Protein AF-A0A533S6Z9-F1 (afdb_monomer)

Secondary structure (DSSP, 8-state):
--TTGGGGEEEEE--SHHHHHHHHHHHHTT-EEEEE-SSSSSSTTS--

pLDDT: mean 89.31, std 14.7, range [47.59, 98.0]

Structure (mmCIF, N/CA/C/O backbo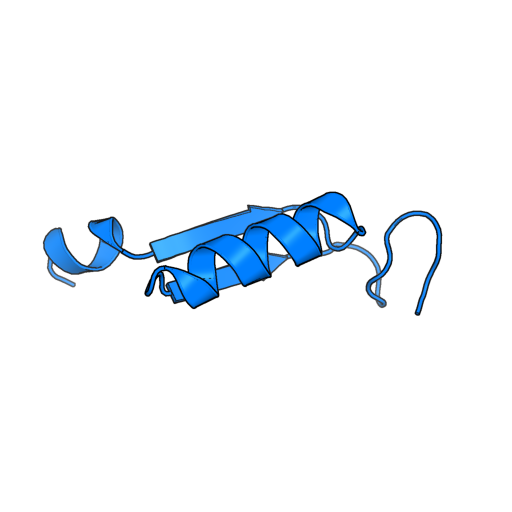ne):
data_AF-A0A533S6Z9-F1
#
_entry.id   AF-A0A533S6Z9-F1
#
loop_
_atom_site.group_PDB
_atom_site.id
_atom_site.type_symbol
_atom_site.label_atom_id
_atom_site.label_alt_id
_atom_site.label_comp_id
_atom_site.label_asym_id
_atom_site.label_entity_id
_atom_site.label_seq_id
_atom_site.pdbx_PDB_ins_code
_atom_site.Cartn_x
_atom_site.Cartn_y
_atom_site.Cartn_z
_atom_site.occupancy
_atom_site.B_iso_or_equiv
_atom_site.auth_seq_id
_atom_site.auth_comp_id
_atom_site.auth_asym_id
_atom_site.auth_atom_id
_atom_site.pdbx_PDB_model_num
ATOM 1 N N . MET A 1 1 ? -25.422 0.761 3.402 1.00 5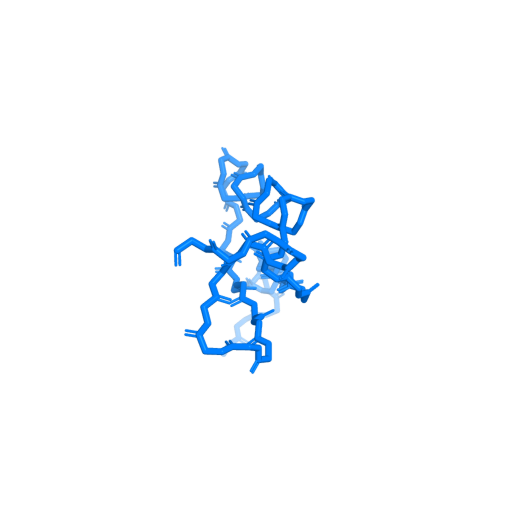3.06 1 MET A N 1
ATOM 2 C CA . MET A 1 1 ? -24.051 1.296 3.539 1.00 53.06 1 MET A CA 1
ATOM 3 C C . MET A 1 1 ? -24.176 2.721 4.043 1.00 53.06 1 MET A C 1
ATOM 5 O O . MET A 1 1 ? -24.745 3.546 3.338 1.00 53.06 1 MET A O 1
ATOM 9 N N . SER A 1 2 ? -23.800 2.978 5.296 1.00 47.59 2 SER A N 1
ATOM 10 C CA . SER A 1 2 ? -23.958 4.299 5.909 1.00 47.59 2 SER A CA 1
ATOM 11 C C . SER A 1 2 ? -22.819 5.204 5.444 1.00 47.59 2 SER A C 1
ATOM 13 O O . SER A 1 2 ? -21.673 4.773 5.359 1.00 47.59 2 SER A O 1
ATOM 15 N N . HIS A 1 3 ? -23.101 6.475 5.164 1.00 55.19 3 HIS A N 1
ATOM 16 C CA . HIS A 1 3 ? -22.104 7.447 4.697 1.00 55.19 3 HIS A CA 1
ATOM 17 C C . HIS A 1 3 ? -20.919 7.632 5.682 1.00 55.19 3 HIS A C 1
ATOM 19 O O . HIS A 1 3 ? -19.867 8.146 5.305 1.00 55.19 3 HIS A O 1
ATOM 25 N N . LYS A 1 4 ? -21.059 7.166 6.935 1.00 50.88 4 LYS A N 1
ATOM 26 C CA . LYS A 1 4 ? -19.995 7.117 7.953 1.00 50.88 4 LYS A CA 1
ATOM 27 C C . LYS A 1 4 ? -18.879 6.109 7.645 1.00 50.88 4 LYS A C 1
ATOM 29 O O . LYS A 1 4 ? -17.732 6.411 7.954 1.00 50.88 4 LYS A O 1
ATOM 34 N N . ASP A 1 5 ? -19.179 4.974 7.013 1.00 57.62 5 ASP A N 1
ATOM 35 C CA . ASP A 1 5 ? -18.201 3.895 6.773 1.00 57.62 5 ASP A CA 1
ATOM 36 C C . ASP A 1 5 ? -17.129 4.291 5.736 1.00 57.62 5 ASP A C 1
ATOM 38 O O . ASP A 1 5 ? -15.987 3.829 5.773 1.00 57.62 5 ASP A O 1
ATOM 42 N N . VAL A 1 6 ? -17.476 5.212 4.828 1.00 58.75 6 VAL A N 1
ATOM 43 C CA . VAL A 1 6 ? -16.568 5.722 3.787 1.00 58.75 6 VAL A CA 1
ATOM 44 C C . VAL A 1 6 ? -15.495 6.644 4.375 1.00 58.75 6 VAL A C 1
ATOM 46 O O . VAL A 1 6 ? -14.384 6.689 3.856 1.00 58.75 6 VAL A O 1
ATOM 49 N N . LYS A 1 7 ? -15.769 7.330 5.496 1.00 63.03 7 LYS A N 1
ATOM 50 C CA . LYS A 1 7 ? -14.821 8.286 6.100 1.00 63.03 7 LYS A CA 1
ATOM 51 C C . LYS A 1 7 ? -13.521 7.640 6.597 1.00 63.03 7 LYS A C 1
ATOM 53 O O . LYS A 1 7 ? -12.520 8.336 6.719 1.00 63.03 7 LYS A O 1
ATOM 58 N N . ASN A 1 8 ? -13.518 6.325 6.824 1.00 84.50 8 ASN A N 1
ATOM 59 C CA . ASN A 1 8 ? -12.343 5.574 7.267 1.00 84.50 8 ASN A CA 1
ATOM 60 C C . ASN A 1 8 ? -11.796 4.608 6.207 1.00 84.50 8 ASN A C 1
ATOM 62 O O . ASN A 1 8 ? -10.967 3.768 6.541 1.00 84.50 8 ASN A O 1
ATOM 66 N N . THR A 1 9 ? -12.219 4.711 4.945 1.00 93.69 9 THR A N 1
ATOM 67 C CA . THR A 1 9 ? -11.745 3.823 3.873 1.00 93.69 9 THR A CA 1
ATOM 68 C C . THR A 1 9 ? -10.884 4.591 2.873 1.00 93.69 9 THR A C 1
ATOM 70 O O . THR A 1 9 ? -11.265 5.673 2.436 1.00 93.69 9 THR A O 1
ATOM 73 N N . ALA A 1 10 ? -9.737 4.029 2.492 1.00 95.06 10 ALA A N 1
ATOM 74 C CA . ALA A 1 10 ? -8.822 4.607 1.511 1.00 95.06 10 ALA A CA 1
ATOM 75 C C . ALA A 1 10 ? -8.462 3.593 0.416 1.00 95.06 10 ALA A C 1
ATOM 77 O O . ALA A 1 10 ? -8.326 2.397 0.679 1.00 95.06 10 ALA A O 1
ATOM 78 N N . ILE A 1 11 ? -8.273 4.085 -0.809 1.00 96.94 11 ILE A N 1
ATOM 79 C CA . ILE A 1 11 ? -7.738 3.305 -1.930 1.00 96.94 11 ILE A CA 1
ATOM 80 C C . ILE A 1 11 ? -6.387 3.905 -2.307 1.00 96.94 11 ILE A C 1
ATOM 82 O O . ILE A 1 11 ? -6.289 5.109 -2.542 1.00 96.94 11 ILE A O 1
ATOM 86 N N . VAL A 1 12 ? -5.355 3.069 -2.361 1.00 97.81 12 VAL A N 1
ATOM 87 C CA . VAL A 1 12 ? -4.012 3.439 -2.812 1.00 97.81 12 VAL A CA 1
ATOM 88 C C . VAL A 1 12 ? -3.759 2.761 -4.152 1.00 97.81 12 VAL A C 1
ATOM 90 O O . VAL A 1 12 ? -3.899 1.546 -4.269 1.00 97.81 12 VAL A O 1
ATOM 93 N N . VAL A 1 13 ? -3.401 3.545 -5.167 1.00 97.75 13 VAL A N 1
ATOM 94 C CA . VAL A 1 13 ? -3.130 3.054 -6.525 1.00 97.75 13 VAL A CA 1
ATOM 95 C C . VAL A 1 13 ? -1.623 3.097 -6.779 1.00 97.75 13 VAL A C 1
ATOM 97 O O . VAL A 1 13 ? -1.009 4.156 -6.659 1.00 97.75 13 VAL A O 1
ATOM 100 N N . GLY A 1 14 ? -1.048 1.948 -7.131 1.00 97.44 14 GLY A N 1
ATOM 101 C CA . GLY A 1 14 ? 0.384 1.712 -7.312 1.00 97.44 14 GLY A CA 1
ATOM 102 C C . GLY A 1 14 ? 1.003 0.954 -6.132 1.00 97.44 14 GLY A C 1
ATOM 103 O O . GLY A 1 14 ? 1.027 1.446 -5.010 1.00 97.44 14 GLY A O 1
ATOM 104 N N . GLY A 1 15 ? 1.551 -0.229 -6.391 1.00 97.00 15 GLY A N 1
ATOM 105 C CA . GLY A 1 15 ? 2.195 -1.146 -5.446 1.00 97.00 15 GLY A CA 1
ATOM 106 C C . GLY A 1 15 ? 3.715 -0.995 -5.345 1.00 97.00 15 GLY A C 1
ATOM 107 O O . GLY A 1 15 ? 4.392 -1.910 -4.885 1.00 97.00 15 GLY A O 1
ATOM 108 N N . GLY A 1 16 ? 4.275 0.137 -5.781 1.00 97.56 16 GLY A N 1
ATOM 109 C CA . GLY A 1 16 ? 5.678 0.484 -5.535 1.00 97.56 16 GLY A CA 1
ATOM 110 C C . GLY A 1 16 ? 5.953 0.866 -4.071 1.00 97.56 16 GLY A C 1
ATOM 111 O O . GLY A 1 16 ? 5.012 0.987 -3.281 1.00 97.56 16 GLY A O 1
ATOM 112 N N . PRO A 1 17 ? 7.218 1.133 -3.693 1.00 97.06 17 PRO A N 1
ATOM 113 C CA . PRO A 1 17 ? 7.595 1.442 -2.309 1.00 97.06 17 PRO A CA 1
ATOM 114 C C . PRO A 1 17 ? 6.774 2.579 -1.682 1.00 97.06 17 PRO A C 1
ATOM 116 O O . PRO A 1 17 ? 6.306 2.461 -0.553 1.00 97.06 17 PRO A O 1
ATOM 119 N N . ALA A 1 18 ? 6.521 3.651 -2.440 1.00 97.19 18 ALA A N 1
ATOM 120 C CA . ALA A 1 18 ? 5.725 4.787 -1.977 1.00 97.19 18 ALA A CA 1
ATOM 121 C C . ALA A 1 18 ? 4.254 4.416 -1.712 1.00 97.19 18 ALA A C 1
ATOM 123 O O . ALA A 1 18 ? 3.677 4.844 -0.710 1.00 97.19 18 ALA A O 1
ATOM 124 N N . GLY A 1 19 ? 3.647 3.607 -2.582 1.00 97.44 19 GLY A N 1
ATOM 125 C CA . GLY A 1 19 ? 2.253 3.193 -2.438 1.00 97.44 19 GLY A CA 1
ATOM 126 C C . GLY A 1 19 ? 2.066 2.174 -1.318 1.00 97.44 19 GLY A C 1
ATOM 127 O O . GLY A 1 19 ? 1.185 2.347 -0.479 1.00 97.44 19 GLY A O 1
ATOM 128 N N . MET A 1 20 ? 2.959 1.187 -1.212 1.00 97.50 20 MET A N 1
ATOM 129 C CA . MET A 1 20 ? 2.961 0.251 -0.082 1.00 97.50 20 MET A CA 1
ATOM 130 C C . MET A 1 20 ? 3.135 0.981 1.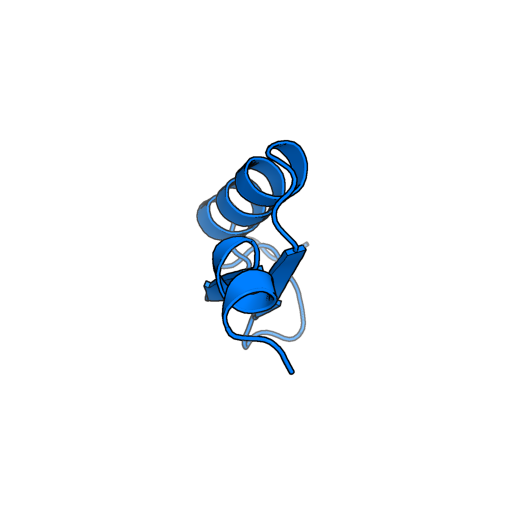253 1.00 97.50 20 MET A C 1
ATOM 132 O O . MET A 1 20 ? 2.360 0.746 2.178 1.00 97.50 20 MET A O 1
ATOM 136 N N . GLN A 1 21 ? 4.077 1.927 1.345 1.00 97.94 21 GLN A N 1
ATOM 137 C CA . GLN A 1 21 ? 4.285 2.698 2.572 1.00 97.94 21 GLN A CA 1
ATOM 138 C C . GLN A 1 21 ? 3.074 3.571 2.920 1.00 97.94 21 GLN A C 1
ATOM 140 O O . GLN A 1 21 ? 2.685 3.664 4.084 1.00 97.94 21 GLN A O 1
ATOM 145 N N . SER A 1 22 ? 2.440 4.176 1.914 1.00 97.88 22 SER A N 1
ATOM 146 C CA . SER A 1 22 ? 1.211 4.952 2.102 1.00 97.88 22 SER A CA 1
ATOM 147 C C . SER A 1 22 ? 0.065 4.074 2.608 1.00 97.88 22 SER A C 1
ATOM 149 O O . SER A 1 22 ? -0.644 4.459 3.539 1.00 97.88 22 SER A O 1
ATOM 151 N N . ALA A 1 23 ? -0.090 2.872 2.044 1.00 97.94 23 ALA A N 1
ATOM 152 C CA . ALA A 1 23 ? -1.105 1.916 2.466 1.00 97.94 23 ALA A CA 1
ATOM 153 C C . ALA A 1 23 ? -0.878 1.435 3.906 1.00 97.94 23 ALA A C 1
ATOM 155 O O . ALA A 1 23 ? -1.817 1.435 4.703 1.00 97.94 23 ALA A O 1
ATOM 156 N N . LEU A 1 24 ? 0.365 1.103 4.262 1.00 98.00 24 LEU A N 1
ATOM 157 C CA . LEU A 1 24 ? 0.742 0.711 5.621 1.00 98.00 24 LEU A CA 1
ATOM 158 C C . LEU A 1 24 ? 0.505 1.841 6.627 1.00 98.00 24 LEU A C 1
ATOM 160 O O . LEU A 1 24 ? -0.062 1.601 7.691 1.00 98.00 24 LEU A O 1
ATOM 164 N N . LEU A 1 25 ? 0.873 3.080 6.288 1.00 97.94 25 LEU A N 1
ATOM 165 C CA . LEU A 1 25 ? 0.660 4.238 7.157 1.00 97.94 25 LEU A CA 1
ATOM 166 C C . LEU A 1 25 ? -0.831 4.486 7.422 1.00 97.94 25 LEU A C 1
ATOM 168 O O . LEU A 1 25 ? -1.221 4.756 8.557 1.00 97.94 25 LEU A O 1
ATOM 172 N N . LEU A 1 26 ? -1.670 4.396 6.388 1.00 96.31 26 LEU A N 1
ATOM 173 C CA . LEU A 1 26 ? -3.119 4.559 6.517 1.00 96.31 26 LEU A CA 1
ATOM 174 C C . LEU A 1 26 ? -3.743 3.409 7.318 1.00 96.31 26 LEU A C 1
ATOM 176 O O . LEU A 1 26 ? -4.558 3.661 8.207 1.00 96.31 26 LEU A O 1
ATOM 180 N N . ALA A 1 27 ? -3.321 2.169 7.072 1.00 96.19 27 ALA A N 1
ATOM 181 C CA . ALA A 1 27 ? -3.775 1.013 7.839 1.00 96.19 27 ALA A CA 1
ATOM 182 C C . ALA A 1 27 ? -3.389 1.135 9.323 1.00 96.19 27 ALA A C 1
ATOM 184 O O . ALA A 1 27 ? -4.233 0.947 10.198 1.00 96.19 27 ALA A O 1
ATOM 185 N N . GLY A 1 28 ? -2.153 1.557 9.615 1.00 96.69 28 GLY A N 1
ATOM 186 C CA . GLY A 1 28 ? -1.677 1.820 10.977 1.00 96.69 28 GLY A CA 1
ATOM 187 C C . GLY A 1 28 ? -2.428 2.948 11.694 1.00 96.69 28 GLY A C 1
ATOM 188 O O . GLY A 1 28 ? -2.452 2.989 12.920 1.00 96.69 28 GLY A O 1
ATOM 189 N N . ARG A 1 29 ? -3.092 3.839 10.948 1.00 94.69 29 ARG A N 1
ATOM 190 C CA . ARG A 1 29 ? -3.978 4.893 11.477 1.00 94.69 29 ARG A CA 1
ATOM 191 C C . ARG A 1 29 ? -5.438 4.444 11.634 1.00 94.69 29 ARG A C 1
ATOM 193 O O . ARG A 1 29 ? -6.286 5.260 11.983 1.00 94.69 29 ARG A O 1
ATOM 200 N N . GLY A 1 30 ? -5.744 3.168 11.389 1.00 93.38 30 GLY A N 1
ATOM 201 C CA . GLY A 1 30 ? -7.090 2.609 11.536 1.00 93.38 30 GLY A CA 1
ATOM 202 C C . GLY A 1 30 ? -7.999 2.818 10.323 1.00 93.38 30 GLY A C 1
ATOM 203 O O . GLY A 1 30 ? -9.219 2.674 10.439 1.00 93.38 30 GLY A O 1
ATOM 204 N N . HIS A 1 31 ? -7.435 3.158 9.160 1.00 94.50 31 HIS A N 1
ATOM 205 C CA . HIS A 1 31 ? -8.194 3.159 7.915 1.00 94.50 31 HIS A CA 1
ATOM 206 C C . HIS A 1 31 ? -8.291 1.744 7.336 1.00 94.50 31 HIS A C 1
ATOM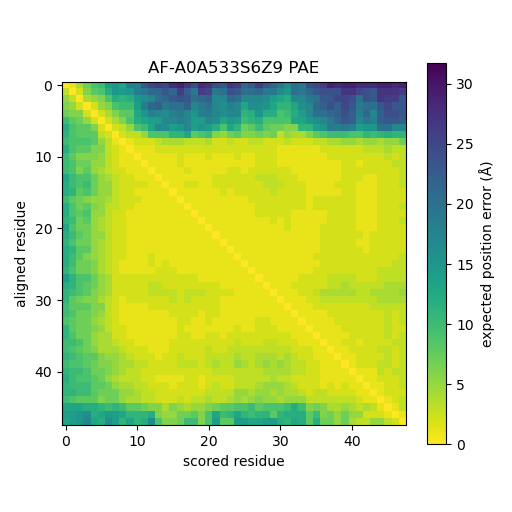 208 O O . HIS A 1 31 ? -7.331 0.974 7.360 1.00 94.50 31 HIS A O 1
ATOM 214 N N . LYS A 1 32 ? -9.437 1.414 6.741 1.00 95.44 32 LYS A N 1
ATOM 215 C CA . LYS A 1 32 ? -9.565 0.251 5.862 1.00 95.44 32 LYS A CA 1
ATOM 216 C C . LYS A 1 32 ? -8.934 0.607 4.518 1.00 95.44 32 LYS A C 1
ATOM 218 O O . LYS A 1 32 ? -9.407 1.520 3.847 1.00 95.44 32 LYS A O 1
ATOM 223 N N . VAL A 1 33 ? -7.872 -0.091 4.131 1.00 97.00 33 VAL A N 1
ATOM 224 C CA . VAL A 1 33 ? -7.100 0.251 2.930 1.00 97.00 33 VAL A CA 1
ATOM 225 C C . VAL A 1 33 ? -7.232 -0.828 1.867 1.00 97.00 33 VAL A C 1
ATOM 227 O O . VAL A 1 33 ? -7.121 -2.015 2.165 1.00 97.00 33 VAL A O 1
ATOM 230 N N . VAL A 1 34 ? -7.434 -0.404 0.622 1.00 97.25 34 VAL A N 1
ATOM 231 C CA . VAL A 1 34 ? -7.305 -1.251 -0.569 1.00 97.25 34 VAL A CA 1
ATOM 232 C C . VAL A 1 34 ? -6.107 -0.754 -1.372 1.00 97.25 34 VAL A C 1
ATOM 234 O O . VAL A 1 34 ? -6.116 0.381 -1.843 1.00 97.25 34 VAL A O 1
ATOM 237 N N . LEU A 1 35 ? -5.074 -1.583 -1.514 1.00 97.56 35 LEU A N 1
ATOM 238 C CA . LEU A 1 35 ? -3.931 -1.317 -2.390 1.00 97.56 35 LEU A CA 1
ATOM 239 C C . LEU A 1 35 ? -4.167 -2.002 -3.740 1.00 97.56 35 LEU A C 1
ATOM 241 O O . LEU A 1 35 ? -4.474 -3.193 -3.775 1.00 97.56 35 LEU A O 1
ATOM 245 N N . VAL A 1 36 ? -4.023 -1.261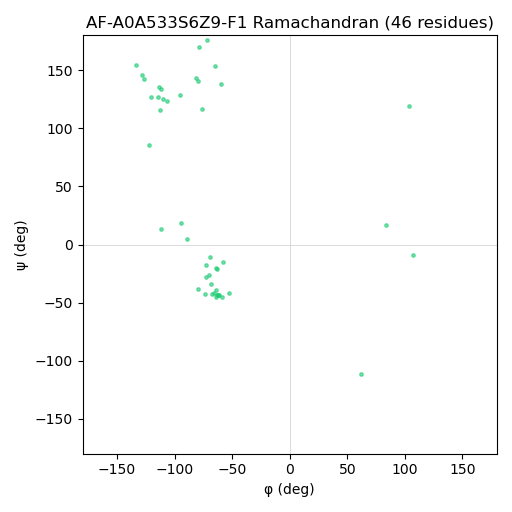 -4.836 1.00 97.69 36 VAL A N 1
ATOM 246 C CA . VAL A 1 36 ? -4.221 -1.763 -6.201 1.00 97.69 36 VAL A CA 1
ATOM 247 C C . VAL A 1 36 ? -2.932 -1.587 -6.994 1.00 97.69 36 VAL A C 1
ATOM 249 O O . VAL A 1 36 ? -2.408 -0.480 -7.079 1.00 97.69 36 VAL A O 1
ATOM 252 N N . GLU A 1 37 ? -2.448 -2.659 -7.610 1.00 97.00 37 GLU A N 1
ATOM 253 C CA . GLU A 1 37 ? -1.316 -2.656 -8.538 1.00 97.00 37 GLU A CA 1
ATOM 254 C C . GLU A 1 37 ? -1.745 -3.333 -9.843 1.00 97.00 37 GLU A C 1
ATOM 256 O O . GLU A 1 37 ? -2.537 -4.275 -9.835 1.00 97.00 37 GLU A O 1
ATOM 261 N N . ARG A 1 38 ? -1.263 -2.809 -10.971 1.00 96.25 38 ARG A N 1
ATOM 262 C CA . ARG A 1 38 ? -1.532 -3.359 -12.300 1.00 96.25 38 ARG A CA 1
ATOM 263 C C . ARG A 1 38 ? -0.637 -4.562 -12.595 1.00 96.25 38 ARG A C 1
ATOM 265 O O . ARG A 1 38 ? -1.068 -5.482 -13.288 1.00 96.25 38 ARG A O 1
ATOM 272 N N . ALA A 1 39 ? 0.616 -4.510 -12.159 1.00 95.31 39 ALA A N 1
ATOM 273 C CA . ALA A 1 39 ? 1.581 -5.581 -12.318 1.00 95.31 39 ALA A CA 1
ATOM 274 C C . ALA A 1 39 ? 1.161 -6.833 -11.523 1.00 95.31 39 ALA A C 1
ATOM 276 O O . ALA A 1 39 ? 0.479 -6.725 -10.503 1.00 95.31 39 ALA A O 1
ATOM 277 N N . PRO A 1 40 ? 1.594 -8.030 -11.954 1.00 95.50 40 PRO A N 1
ATOM 278 C CA . PRO A 1 40 ? 1.308 -9.269 -11.231 1.00 95.50 40 PRO A CA 1
ATOM 279 C C . PRO A 1 40 ? 2.046 -9.368 -9.884 1.00 95.50 40 PRO A C 1
ATOM 281 O O . PRO A 1 40 ? 1.748 -10.264 -9.099 1.00 95.50 40 PRO A O 1
ATOM 284 N N . ALA A 1 41 ? 3.001 -8.471 -9.621 1.00 95.25 41 ALA A N 1
ATOM 285 C CA . ALA A 1 41 ? 3.801 -8.420 -8.404 1.00 95.25 41 ALA A CA 1
ATOM 286 C C . ALA A 1 41 ? 3.877 -6.989 -7.851 1.00 95.25 41 ALA A C 1
ATOM 288 O O . ALA A 1 41 ? 3.750 -6.007 -8.586 1.00 95.25 41 ALA A O 1
ATOM 289 N N . LEU A 1 42 ? 4.107 -6.887 -6.541 1.00 96.00 42 LEU A N 1
ATOM 290 C CA . LEU A 1 42 ? 4.387 -5.624 -5.858 1.00 96.00 42 LEU A CA 1
ATOM 291 C C . LEU A 1 42 ? 5.847 -5.200 -6.077 1.00 96.00 42 LEU A C 1
ATOM 293 O O . LEU A 1 42 ? 6.665 -5.969 -6.573 1.00 96.00 42 LEU A O 1
ATOM 297 N N . GLY A 1 43 ? 6.178 -3.969 -5.686 1.00 94.25 43 GLY A N 1
ATOM 298 C CA . GLY A 1 43 ? 7.536 -3.423 -5.764 1.00 94.25 43 GLY A CA 1
ATOM 299 C C . GLY A 1 43 ? 7.736 -2.375 -6.864 1.00 94.25 43 GLY A C 1
ATOM 300 O O . GLY A 1 43 ? 8.730 -1.645 -6.863 1.00 94.25 43 GLY A O 1
ATOM 301 N N . GLY A 1 44 ? 6.750 -2.189 -7.746 1.00 92.75 44 GLY A N 1
ATOM 302 C CA . 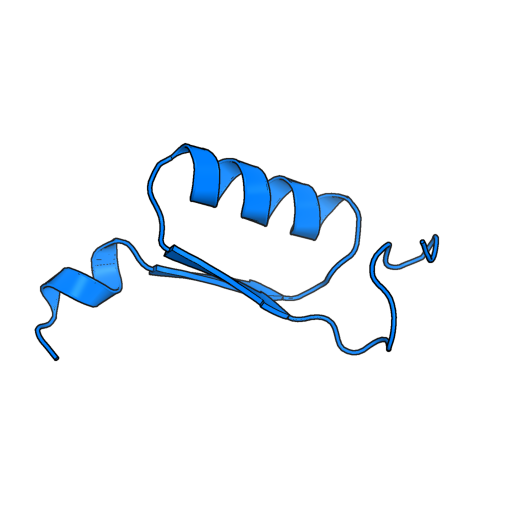GLY A 1 44 ? 6.786 -1.155 -8.782 1.00 92.75 44 GLY A CA 1
ATOM 303 C C . GLY A 1 44 ? 7.955 -1.376 -9.743 1.00 92.75 44 GLY A C 1
ATOM 304 O O . GLY A 1 44 ? 7.958 -2.345 -10.491 1.00 92.75 44 GLY A O 1
ATOM 305 N N . LEU A 1 45 ? 8.957 -0.488 -9.719 1.00 92.50 45 LEU A N 1
ATOM 306 C CA . LEU A 1 45 ? 10.160 -0.620 -10.554 1.00 92.50 45 LEU A CA 1
ATOM 307 C C . LEU A 1 45 ? 11.112 -1.742 -10.086 1.00 92.50 45 LEU A C 1
ATOM 309 O O . LEU A 1 45 ? 11.950 -2.184 -10.865 1.00 92.50 45 LEU A O 1
ATOM 313 N N . PHE A 1 46 ? 10.979 -2.211 -8.8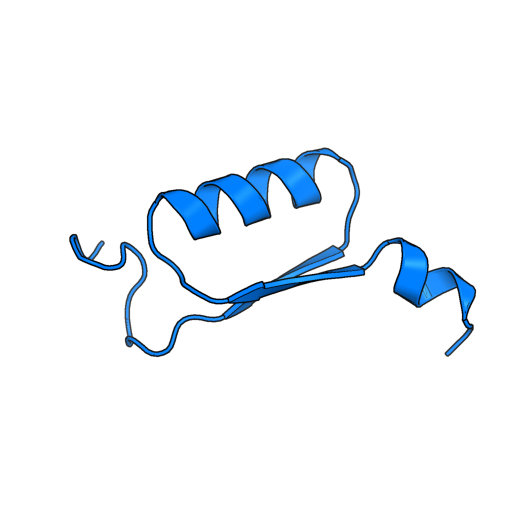41 1.00 89.56 46 PHE A N 1
ATOM 314 C CA . PHE A 1 46 ? 11.798 -3.277 -8.252 1.00 89.56 46 PHE A CA 1
ATOM 315 C C . PHE A 1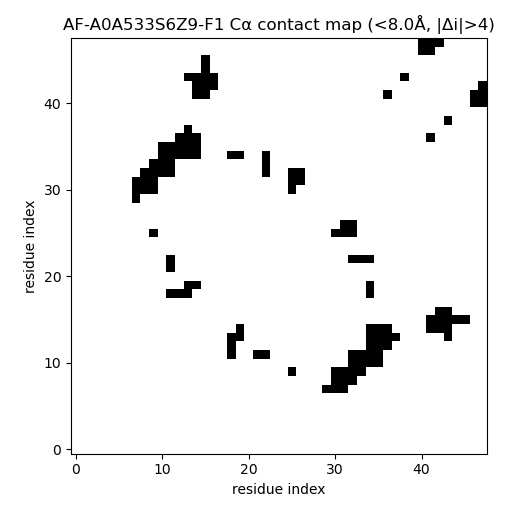 46 ? 10.884 -4.421 -7.780 1.00 89.56 46 PHE A C 1
ATOM 317 O O . PHE A 1 46 ? 10.458 -4.395 -6.626 1.00 89.56 46 PHE A O 1
ATOM 324 N N . PRO A 1 47 ? 10.521 -5.378 -8.656 1.00 82.44 47 PRO A N 1
ATOM 325 C CA . PRO A 1 47 ? 9.576 -6.444 -8.323 1.00 82.44 47 PRO A CA 1
ATOM 326 C C . PRO A 1 47 ? 10.058 -7.293 -7.142 1.00 82.44 47 PRO A C 1
ATOM 328 O O . PRO A 1 47 ? 11.244 -7.623 -7.072 1.00 82.44 47 PRO A O 1
ATOM 331 N N . LEU A 1 48 ? 9.134 -7.627 -6.239 1.00 80.56 48 LEU A N 1
ATOM 332 C CA . LEU A 1 48 ? 9.349 -8.545 -5.113 1.00 80.56 48 LEU A CA 1
ATOM 333 C C . LEU A 1 48 ? 9.091 -10.005 -5.496 1.00 80.56 48 LEU A C 1
ATOM 335 O O . LEU A 1 48 ? 8.186 -10.242 -6.330 1.00 80.56 48 LEU A O 1
#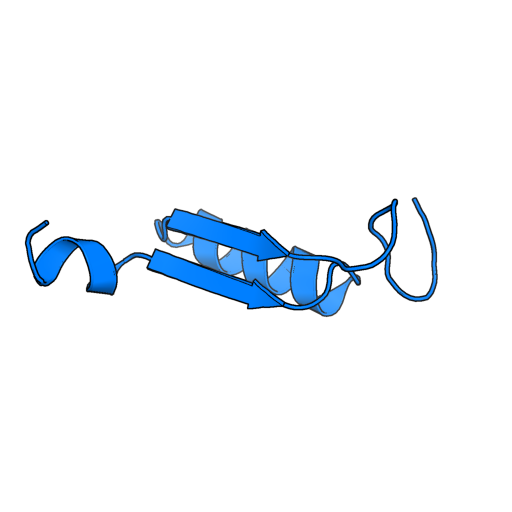

Mean predicted aligned error: 5.11 Å

Nearest PDB structures (foldseek):
  8dp2-assembly1_A  TM=8.437E-01  e=7.113E-01  Pseudomonas aeruginosa PAO1
  1vjo-assembly1_A-2  TM=8.949E-01  e=1.085E+00  Nostoc sp. PCC 7120 = FACHB-418
  1m32-assembly3_E  TM=6.697E-01  e=3.281E-01  Salmonella enterica subsp. enterica serovar Typhimurium
  3isl-assembly1_B  TM=9.048E-01  e=2.352E+00  Bacillus subtilis
  8xhk-assembly1_A  TM=4.817E-01  e=2.524E+00  Streptomyces albogriseolus 1-36

Solvent-accessible surface area (backbone atoms only — not comparable to full-atom values): 2866 Å² total; per-residue (Å²): 135,63,82,70,66,58,80,42,51,47,77,36,78,42,36,21,67,69,31,47,51,50,42,51,53,42,38,76,70,70,28,51,64,46,79,43,54,90,57,99,52,45,31,56,96,55,70,108

Radius of gyration: 12.09 Å; Cα contacts (8 Å, |Δi|>4): 64; chains: 1; bounding box: 36×18×24 Å

Foldseek 3Di:
DDPVLVVQEEEFEAQAPVSVVVQVVSVVVVGHYHYDYPDPAGHHVHGD

Sequence (48 aa):
MSHKDVKNTAIVVGGGPAGMQSALLLAGRGHKVVLVERAPALGGLFPL